Protein AF-A0A233VWK2-F1 (afdb_monomer_lite)

pLDDT: mean 86.78, std 7.47, range [48.31, 95.12]

Radius of gyration: 16.24 Å; chains: 1; bounding box: 40×22×48 Å

Organism: Finegoldia magna (NCBI:txid1260)

Foldseek 3Di:
DVVVLVVLVVLLVVLVVVLVVLLVCLVVPVVSVVVLQVVVVVVVVVDPLVVVLVVLLVVLVVLLVVLVVCCVPQVFDPVLNVVLVVLSVLLNCLSVCLCVVSVRNSVSSNVSSSVSSVSSSVSRVVRGD

Sequence (129 aa):
MKIFRRILSVIQIIALFAIFIVHYFTKHKMGMQRHVMYKNMMFEQQVDMNIVIPVIIAVLILMFVYLTYKIIKHKTSKLEYVLFVNLAVFAILMATFAKNIFEIDYNVAIILSAVVALLQFIKTTSSSY

Structure (mmCIF, N/CA/C/O backbone):
data_AF-A0A233VWK2-F1
#
_entry.id   AF-A0A233VWK2-F1
#
loop_
_atom_site.group_PDB
_atom_site.id
_atom_site.type_symbol
_atom_site.label_atom_id
_atom_site.label_alt_id
_atom_site.label_comp_id
_atom_site.label_asym_id
_atom_site.label_entity_id
_atom_site.label_seq_id
_atom_site.pdbx_PDB_ins_code
_atom_site.Cartn_x
_atom_site.Cartn_y
_atom_site.Cartn_z
_atom_site.occupancy
_atom_site.B_iso_or_equiv
_atom_site.auth_seq_id
_atom_site.auth_comp_id
_atom_site.auth_asym_id
_atom_site.auth_atom_id
_atom_site.pdbx_PDB_model_num
ATOM 1 N N . MET A 1 1 ? -22.962 9.355 4.939 1.00 62.72 1 MET A N 1
ATOM 2 C CA . MET A 1 1 ? -21.820 8.436 5.194 1.00 62.72 1 MET A CA 1
ATOM 3 C C . MET A 1 1 ? -21.860 7.102 4.435 1.00 62.72 1 MET A C 1
ATOM 5 O O . MET A 1 1 ? -20.809 6.671 3.979 1.00 62.72 1 MET A O 1
ATOM 9 N N . LYS A 1 2 ? -23.011 6.426 4.253 1.00 74.88 2 LYS A N 1
ATOM 10 C CA . LYS A 1 2 ? -23.053 5.110 3.568 1.00 74.88 2 LYS A CA 1
ATOM 11 C C . LYS A 1 2 ? -22.567 5.144 2.104 1.00 74.88 2 LYS A C 1
ATOM 13 O O . LYS A 1 2 ? -21.847 4.237 1.703 1.00 74.88 2 LYS A O 1
ATOM 18 N N . ILE A 1 3 ? -22.903 6.194 1.341 1.00 82.31 3 ILE A N 1
ATOM 19 C CA . ILE A 1 3 ? -22.480 6.350 -0.067 1.00 82.31 3 ILE A CA 1
ATOM 20 C C . ILE A 1 3 ? -20.954 6.504 -0.191 1.00 82.31 3 ILE A C 1
ATOM 22 O O . ILE A 1 3 ? -20.324 5.824 -0.990 1.00 82.31 3 ILE A O 1
ATOM 26 N N . PHE A 1 4 ? -20.349 7.307 0.689 1.00 84.00 4 PHE A N 1
ATOM 27 C CA . PHE A 1 4 ? -18.908 7.554 0.726 1.00 84.00 4 PHE A CA 1
ATOM 28 C C . PHE A 1 4 ? -18.111 6.268 0.989 1.00 84.00 4 PHE A C 1
ATOM 30 O O . PHE A 1 4 ? -17.151 5.969 0.286 1.00 84.00 4 PHE A O 1
ATOM 37 N N . ARG A 1 5 ? -18.566 5.433 1.934 1.00 82.25 5 ARG A N 1
ATOM 38 C CA . ARG A 1 5 ? -17.930 4.131 2.211 1.00 82.25 5 ARG A CA 1
ATOM 39 C C . ARG A 1 5 ? -18.035 3.149 1.044 1.00 82.25 5 ARG A C 1
ATOM 41 O O . ARG A 1 5 ? -17.113 2.365 0.829 1.00 82.25 5 ARG A O 1
ATOM 48 N N . ARG A 1 6 ? -19.142 3.182 0.292 1.00 86.00 6 ARG A N 1
ATOM 49 C CA . ARG A 1 6 ? -19.298 2.359 -0.918 1.00 86.00 6 ARG A CA 1
ATOM 50 C C . ARG A 1 6 ? -18.303 2.784 -1.993 1.00 86.00 6 ARG A C 1
ATOM 52 O O . ARG A 1 6 ? -17.611 1.924 -2.519 1.00 86.00 6 ARG A O 1
ATOM 59 N N . ILE A 1 7 ? -18.167 4.089 -2.235 1.00 90.06 7 ILE A N 1
ATOM 60 C CA . ILE A 1 7 ? -17.180 4.637 -3.179 1.00 90.06 7 ILE A CA 1
ATOM 61 C C . ILE A 1 7 ? -15.761 4.211 -2.779 1.00 90.06 7 ILE A C 1
ATOM 63 O O . ILE A 1 7 ? -15.037 3.659 -3.601 1.00 90.06 7 ILE A O 1
ATOM 67 N N . LEU A 1 8 ? -15.395 4.361 -1.501 1.00 89.75 8 LEU A N 1
ATOM 68 C CA . LEU A 1 8 ? -14.095 3.910 -0.985 1.00 89.75 8 LEU A CA 1
ATOM 69 C C . LEU A 1 8 ? -13.857 2.410 -1.204 1.00 89.75 8 LEU A C 1
ATOM 71 O O . LEU A 1 8 ? -12.748 2.006 -1.534 1.00 89.75 8 LEU A O 1
ATOM 75 N N . SER A 1 9 ? -14.894 1.586 -1.048 1.00 90.00 9 SER A N 1
ATOM 76 C CA . SER A 1 9 ? -14.785 0.138 -1.258 1.00 90.00 9 SER A CA 1
ATOM 77 C C . SER A 1 9 ? -14.591 -0.210 -2.737 1.00 90.00 9 SER A C 1
ATOM 79 O O . SER A 1 9 ? -13.782 -1.075 -3.053 1.00 90.00 9 SER A O 1
ATOM 81 N N . VAL A 1 10 ? -15.266 0.497 -3.649 1.00 93.44 10 VAL A N 1
ATOM 82 C CA . VAL A 1 10 ? -15.053 0.339 -5.098 1.00 93.44 10 VAL A CA 1
ATOM 8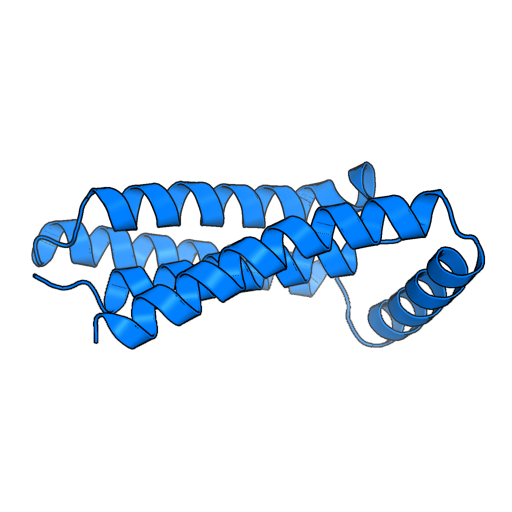3 C C . VAL A 1 10 ? -13.622 0.725 -5.475 1.00 93.44 10 VAL A C 1
ATOM 85 O O . VAL A 1 10 ? -12.954 -0.031 -6.175 1.00 93.44 10 VAL A O 1
ATOM 88 N N . ILE A 1 11 ? -13.117 1.846 -4.953 1.00 94.12 11 ILE A N 1
ATOM 89 C CA . ILE A 1 11 ? -11.737 2.291 -5.197 1.00 94.12 11 ILE A CA 1
ATOM 90 C C . ILE A 1 11 ? -10.727 1.258 -4.683 1.00 94.12 11 ILE A C 1
ATOM 92 O O . ILE A 1 11 ? -9.769 0.952 -5.384 1.00 94.12 11 ILE A O 1
ATOM 96 N N . GLN A 1 12 ? -10.946 0.677 -3.499 1.00 92.88 12 GLN A N 1
ATOM 97 C CA . GLN A 1 12 ? -10.071 -0.377 -2.973 1.00 92.88 12 GLN A CA 1
ATOM 98 C C . GLN A 1 12 ? -10.046 -1.619 -3.860 1.00 92.88 12 GLN A C 1
ATOM 100 O O . GLN A 1 12 ? -8.973 -2.158 -4.115 1.00 92.88 12 GLN A O 1
ATOM 105 N N . ILE A 1 13 ? -11.211 -2.067 -4.333 1.00 93.75 13 ILE A N 1
ATOM 106 C CA . ILE A 1 13 ? -11.300 -3.223 -5.228 1.00 93.75 13 ILE A CA 1
ATOM 107 C C . ILE A 1 13 ? -10.529 -2.929 -6.517 1.00 93.75 13 ILE A C 1
ATOM 109 O O . ILE A 1 13 ? -9.689 -3.729 -6.919 1.00 93.75 13 ILE A O 1
ATOM 113 N N . ILE A 1 14 ? -10.743 -1.755 -7.119 1.00 95.12 14 ILE A N 1
ATOM 114 C CA . ILE A 1 14 ? -10.019 -1.331 -8.324 1.00 95.12 14 ILE A CA 1
ATOM 115 C C . ILE A 1 14 ? -8.509 -1.282 -8.069 1.00 95.12 14 ILE A C 1
ATOM 117 O O . ILE A 1 14 ? -7.750 -1.775 -8.894 1.00 95.12 14 ILE A O 1
ATOM 121 N N . ALA A 1 15 ? -8.066 -0.739 -6.933 1.00 93.56 15 ALA A N 1
ATOM 122 C CA . ALA A 1 15 ? -6.649 -0.668 -6.584 1.00 93.56 15 ALA A CA 1
ATOM 123 C C . ALA A 1 15 ? -6.020 -2.062 -6.427 1.00 93.56 15 ALA A C 1
ATOM 125 O O . ALA A 1 15 ? -4.924 -2.292 -6.931 1.00 93.56 15 ALA A O 1
ATOM 126 N N . LEU A 1 16 ? -6.723 -3.009 -5.797 1.00 93.50 16 LEU A N 1
ATOM 127 C CA . LEU A 1 16 ? -6.264 -4.396 -5.690 1.00 93.50 16 LEU A CA 1
ATOM 128 C C . LEU A 1 16 ? -6.167 -5.064 -7.067 1.00 93.50 16 LEU A C 1
ATOM 130 O O . LEU A 1 16 ? -5.146 -5.671 -7.375 1.00 93.50 16 LEU A O 1
ATOM 134 N N . PHE A 1 17 ? -7.181 -4.905 -7.922 1.00 94.56 17 PHE A N 1
ATOM 135 C CA . PHE A 1 17 ? -7.134 -5.415 -9.296 1.00 94.56 17 PHE A CA 1
ATOM 136 C C . PHE A 1 17 ? -6.022 -4.764 -10.123 1.00 94.56 17 PHE A C 1
ATOM 138 O O . PHE A 1 17 ? -5.365 -5.447 -10.907 1.00 94.56 17 PHE A O 1
ATOM 145 N N . ALA A 1 18 ? -5.775 -3.467 -9.933 1.00 92.94 18 ALA A N 1
ATOM 146 C CA . ALA A 1 18 ? -4.745 -2.735 -10.654 1.00 92.94 18 ALA A CA 1
ATOM 147 C C . ALA A 1 18 ? -3.343 -3.307 -10.407 1.00 92.94 18 ALA A C 1
ATOM 149 O O . ALA A 1 18 ? -2.563 -3.356 -11.353 1.00 92.94 18 ALA A O 1
ATOM 150 N N . ILE A 1 19 ? -3.044 -3.814 -9.201 1.00 92.06 19 ILE A N 1
ATOM 151 C CA . ILE A 1 19 ? -1.769 -4.499 -8.916 1.00 92.06 19 ILE A CA 1
ATOM 152 C C . ILE A 1 19 ? -1.580 -5.683 -9.875 1.00 92.06 19 ILE A C 1
ATOM 154 O O . ILE A 1 19 ? -0.567 -5.773 -10.563 1.00 92.06 19 ILE A O 1
ATOM 158 N N . PHE A 1 20 ? -2.584 -6.556 -9.993 1.00 90.19 20 PHE A N 1
ATOM 159 C CA . PHE A 1 20 ? -2.507 -7.731 -10.866 1.00 90.19 20 PHE A CA 1
ATOM 160 C C . PHE A 1 20 ? -2.495 -7.369 -12.352 1.00 90.19 20 PHE A C 1
ATOM 162 O O . PHE A 1 20 ? -1.773 -7.986 -13.133 1.00 90.19 20 PHE A O 1
ATOM 169 N N . ILE A 1 21 ? -3.281 -6.367 -12.751 1.00 91.38 21 ILE A N 1
ATOM 170 C CA . ILE A 1 21 ? -3.348 -5.905 -14.141 1.00 91.38 21 ILE A CA 1
ATOM 171 C C . ILE A 1 21 ? -1.997 -5.328 -14.573 1.00 91.38 21 ILE A C 1
ATOM 173 O O . ILE A 1 21 ? -1.491 -5.689 -15.639 1.00 91.38 21 ILE A O 1
ATOM 177 N N . VAL A 1 22 ? -1.401 -4.457 -13.753 1.00 90.19 22 VAL A N 1
ATOM 178 C CA . VAL A 1 22 ? -0.087 -3.868 -14.038 1.00 90.19 22 VAL A CA 1
ATOM 179 C C . VAL A 1 22 ? 0.977 -4.956 -14.085 1.00 90.19 22 VAL A C 1
ATOM 181 O O . VAL A 1 22 ? 1.748 -4.976 -15.043 1.00 90.19 22 VAL A O 1
ATOM 184 N N . HIS A 1 23 ? 0.967 -5.905 -13.149 1.00 91.25 23 HIS A N 1
ATOM 185 C CA . HIS A 1 23 ? 1.911 -7.019 -13.162 1.00 91.25 23 HIS A CA 1
ATOM 186 C C . HIS A 1 23 ? 1.796 -7.865 -14.434 1.00 91.25 23 HIS A C 1
ATOM 188 O O . HIS A 1 23 ? 2.784 -8.118 -15.129 1.00 91.25 23 HIS A O 1
ATOM 194 N N . TYR A 1 24 ? 0.568 -8.237 -14.810 1.00 91.19 24 TYR A N 1
ATOM 195 C CA . TYR A 1 24 ? 0.307 -9.009 -16.021 1.00 91.19 24 TYR A CA 1
ATOM 196 C C . TYR A 1 24 ? 0.831 -8.297 -17.272 1.00 91.19 24 TYR A C 1
ATOM 198 O O . TYR A 1 24 ? 1.560 -8.894 -18.069 1.00 91.19 24 TYR A O 1
ATOM 206 N N . PHE A 1 25 ? 0.498 -7.015 -17.444 1.00 89.69 25 PHE A N 1
ATOM 207 C CA . PHE A 1 25 ? 0.940 -6.263 -18.614 1.00 89.69 25 PHE A CA 1
ATOM 208 C C . PHE A 1 25 ? 2.436 -5.950 -18.593 1.00 89.69 25 PHE A C 1
ATOM 210 O O . PHE A 1 25 ? 3.046 -5.950 -19.659 1.00 89.69 25 PHE A O 1
ATOM 217 N N . THR A 1 26 ? 3.042 -5.743 -17.426 1.00 88.38 26 THR A N 1
ATOM 218 C CA . THR A 1 26 ? 4.496 -5.558 -17.293 1.00 88.38 26 THR A CA 1
ATOM 219 C C . THR A 1 26 ? 5.237 -6.815 -17.744 1.00 88.38 26 THR A C 1
ATOM 221 O O . THR A 1 26 ? 6.224 -6.710 -18.465 1.00 88.38 26 THR A O 1
ATOM 224 N N . LYS A 1 27 ? 4.713 -8.005 -17.423 1.00 86.75 27 LYS A N 1
ATOM 225 C CA . LYS A 1 27 ? 5.297 -9.285 -17.847 1.00 86.75 27 LYS A CA 1
ATOM 226 C C . LYS A 1 27 ? 5.087 -9.600 -19.335 1.00 86.75 27 LYS A C 1
ATOM 228 O O . LYS A 1 27 ? 5.966 -10.181 -19.960 1.00 86.75 27 LYS A O 1
ATOM 233 N N . HIS A 1 28 ? 3.937 -9.234 -19.909 1.00 86.69 28 HIS A N 1
ATOM 234 C CA . HIS A 1 28 ? 3.567 -9.636 -21.278 1.00 86.69 28 HIS A CA 1
ATOM 235 C C . HIS A 1 28 ? 3.813 -8.560 -22.346 1.00 86.69 28 HIS A C 1
ATOM 237 O O . HIS A 1 28 ? 3.877 -8.880 -23.532 1.00 86.69 28 HIS A O 1
ATOM 243 N N . LYS A 1 29 ? 3.933 -7.279 -21.971 1.00 89.19 29 LYS A N 1
ATOM 244 C CA . LYS A 1 29 ? 4.138 -6.166 -22.910 1.00 89.19 29 LYS A CA 1
ATOM 245 C C . LYS A 1 29 ? 5.432 -5.422 -22.598 1.00 89.19 29 LYS A C 1
ATOM 247 O O . LYS A 1 29 ? 5.474 -4.577 -21.704 1.00 89.19 29 LYS A O 1
ATOM 252 N N . MET A 1 30 ? 6.443 -5.622 -23.447 1.00 81.62 30 MET A N 1
ATOM 253 C CA . MET A 1 30 ? 7.750 -4.955 -23.331 1.00 81.62 30 MET A CA 1
ATOM 254 C C . MET A 1 30 ? 7.659 -3.420 -23.252 1.00 81.62 30 MET A C 1
ATOM 256 O O . MET A 1 30 ? 8.473 -2.787 -22.585 1.00 81.62 30 MET A O 1
ATOM 260 N N . GLY A 1 31 ? 6.667 -2.799 -23.902 1.00 87.19 31 GLY A N 1
ATOM 261 C CA . GLY A 1 31 ? 6.454 -1.349 -23.808 1.00 87.19 31 GLY A CA 1
ATOM 262 C C . GLY A 1 31 ? 6.092 -0.887 -22.392 1.00 87.19 31 GLY A C 1
ATOM 263 O O . GLY A 1 31 ? 6.639 0.103 -21.909 1.00 87.19 31 GLY A O 1
ATOM 264 N N . MET A 1 32 ? 5.223 -1.633 -21.700 1.00 86.56 32 MET A N 1
ATOM 265 C CA . MET A 1 32 ? 4.859 -1.330 -20.313 1.00 86.56 32 MET A CA 1
ATOM 266 C C . MET A 1 32 ? 6.018 -1.641 -19.366 1.00 86.56 32 MET A C 1
ATOM 268 O O . MET A 1 32 ? 6.314 -0.829 -18.494 1.00 86.56 32 MET A O 1
ATOM 272 N N . GLN A 1 33 ? 6.733 -2.741 -19.608 1.00 87.88 33 GLN A N 1
ATOM 273 C CA . GLN A 1 33 ? 7.944 -3.091 -18.870 1.00 87.88 33 GLN A CA 1
ATOM 274 C C . GLN A 1 33 ? 8.972 -1.953 -18.872 1.00 87.88 33 GLN A C 1
ATOM 276 O O . GLN A 1 33 ? 9.412 -1.514 -17.812 1.00 87.88 33 GLN A O 1
ATOM 281 N N . ARG A 1 34 ? 9.308 -1.417 -20.054 1.00 86.19 34 ARG A N 1
ATOM 282 C CA . ARG A 1 34 ? 10.257 -0.298 -20.182 1.00 86.19 34 ARG A CA 1
ATOM 283 C C . ARG A 1 34 ? 9.754 0.968 -19.490 1.00 86.19 34 ARG A C 1
ATOM 285 O O . ARG A 1 34 ? 10.539 1.646 -18.833 1.00 86.19 34 ARG A O 1
ATOM 292 N N . HIS A 1 35 ? 8.461 1.276 -19.610 1.00 88.62 35 HIS A N 1
ATOM 293 C CA . HIS A 1 35 ? 7.875 2.450 -18.963 1.00 88.62 35 HIS A CA 1
ATOM 294 C C . HIS A 1 35 ? 7.957 2.374 -17.431 1.00 88.62 35 HIS A C 1
ATOM 296 O O . HIS A 1 35 ? 8.374 3.337 -16.787 1.00 88.62 35 HIS A O 1
ATOM 302 N N . VAL A 1 36 ? 7.581 1.230 -16.851 1.00 87.25 36 VAL A N 1
ATOM 303 C CA . VAL A 1 36 ? 7.618 1.013 -15.398 1.00 87.25 36 VAL A CA 1
ATOM 304 C C . VAL A 1 36 ? 9.060 1.001 -14.894 1.00 87.25 36 VAL A C 1
ATOM 306 O O . VAL A 1 36 ? 9.357 1.653 -13.898 1.00 87.25 36 VAL A O 1
ATOM 309 N N . MET A 1 37 ? 9.977 0.361 -15.624 1.00 86.75 37 MET A N 1
ATOM 310 C CA . MET A 1 37 ? 11.398 0.340 -15.274 1.00 86.75 37 MET A CA 1
ATOM 311 C C . MET A 1 37 ? 12.006 1.749 -15.240 1.00 86.75 37 MET A C 1
ATOM 313 O O . MET A 1 37 ? 12.696 2.094 -14.285 1.00 86.75 37 MET A O 1
ATOM 317 N N . TYR A 1 38 ? 11.705 2.592 -16.235 1.00 86.50 38 TYR A N 1
ATOM 318 C CA . TYR A 1 38 ? 12.188 3.975 -16.258 1.00 86.50 38 TYR A CA 1
ATOM 319 C C . TYR A 1 38 ? 11.640 4.795 -15.084 1.00 86.50 38 TYR A C 1
ATOM 321 O O . TYR A 1 38 ? 12.386 5.518 -14.425 1.00 86.50 38 TYR A O 1
ATOM 329 N N . LYS A 1 39 ? 10.346 4.640 -14.772 1.00 86.00 39 LYS A N 1
ATOM 330 C CA . LYS A 1 39 ? 9.741 5.293 -13.605 1.00 86.00 39 LYS A CA 1
ATOM 331 C C . LYS A 1 39 ? 10.356 4.827 -12.292 1.00 86.00 39 LYS A C 1
ATOM 333 O O . LYS A 1 39 ? 10.605 5.664 -11.431 1.00 86.00 39 LYS A O 1
ATOM 338 N N . ASN A 1 40 ? 10.624 3.534 -12.142 1.00 85.25 40 ASN A N 1
ATOM 339 C CA . ASN A 1 40 ? 11.287 3.022 -10.947 1.00 85.25 40 ASN A CA 1
ATOM 340 C C . ASN A 1 40 ? 12.697 3.570 -10.809 1.00 85.25 40 ASN A C 1
ATOM 342 O O . ASN A 1 40 ? 13.054 4.007 -9.725 1.00 85.25 40 ASN A O 1
ATOM 346 N N . MET A 1 41 ? 13.463 3.617 -11.89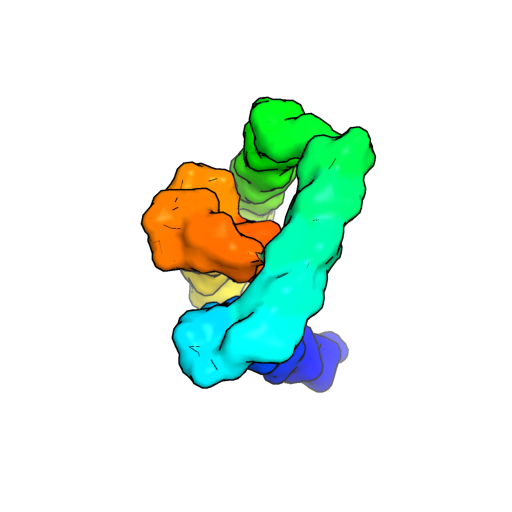8 1.00 83.44 41 MET A N 1
ATOM 347 C CA . MET A 1 41 ? 14.814 4.171 -11.876 1.00 83.44 41 MET A CA 1
ATOM 348 C C . MET A 1 41 ? 14.809 5.648 -11.458 1.00 83.44 41 MET A C 1
ATOM 350 O O . MET A 1 41 ? 15.610 6.049 -10.620 1.00 83.44 41 MET A O 1
ATOM 354 N N . MET A 1 42 ? 13.868 6.449 -11.973 1.00 85.38 42 MET A N 1
ATOM 355 C CA . MET A 1 42 ? 13.682 7.835 -11.523 1.00 85.38 42 MET A CA 1
ATOM 356 C C . MET A 1 42 ? 13.283 7.929 -10.047 1.00 85.38 42 MET A C 1
ATOM 358 O O . MET A 1 42 ? 13.733 8.829 -9.343 1.00 85.38 42 MET A O 1
ATOM 362 N N . PHE A 1 43 ? 12.436 7.014 -9.578 1.00 82.12 43 PHE A N 1
ATOM 363 C CA . PHE A 1 43 ? 11.963 7.005 -8.198 1.00 82.12 43 PHE A CA 1
ATOM 364 C C . PHE A 1 43 ? 13.074 6.598 -7.219 1.00 82.12 43 PHE A C 1
ATOM 366 O O . PHE A 1 43 ? 13.265 7.266 -6.210 1.00 82.12 43 PHE A O 1
ATOM 373 N N . GLU A 1 44 ? 13.858 5.567 -7.540 1.00 81.25 44 GLU A N 1
ATOM 374 C CA . GLU A 1 44 ? 15.004 5.113 -6.739 1.00 81.25 44 GLU A CA 1
ATOM 375 C C . GLU A 1 44 ? 16.122 6.164 -6.662 1.00 81.25 44 GLU A C 1
ATOM 377 O O . GLU A 1 44 ? 16.806 6.259 -5.649 1.00 81.25 44 GLU A O 1
ATOM 382 N N . GLN A 1 45 ? 16.289 6.996 -7.696 1.00 84.38 45 GLN A N 1
ATOM 383 C CA . GLN A 1 45 ? 17.236 8.119 -7.659 1.00 84.38 45 GLN A CA 1
ATOM 384 C C . GLN A 1 45 ? 16.826 9.223 -6.677 1.00 84.38 45 GLN A C 1
ATOM 386 O O . GLN A 1 45 ? 17.682 9.948 -6.177 1.00 84.38 45 GLN A O 1
ATOM 391 N N . GLN A 1 46 ? 15.525 9.382 -6.431 1.00 85.56 46 GLN A N 1
ATOM 392 C CA . GLN A 1 46 ? 14.983 10.437 -5.571 1.00 85.56 46 GLN A CA 1
ATOM 393 C C . GLN A 1 46 ? 14.686 9.944 -4.153 1.00 85.56 46 GLN A C 1
ATOM 395 O O . GLN A 1 46 ? 14.602 10.751 -3.228 1.00 85.56 46 GLN A O 1
ATOM 400 N N . VAL A 1 47 ? 14.486 8.637 -3.984 1.00 82.31 47 VAL A N 1
ATOM 401 C CA . VAL A 1 47 ? 13.932 8.047 -2.768 1.00 82.31 47 VAL A CA 1
ATOM 402 C C . VAL A 1 47 ? 14.734 6.819 -2.357 1.00 82.31 47 VAL A C 1
ATOM 404 O O . VAL A 1 47 ? 14.717 5.793 -3.037 1.00 82.31 47 VAL A O 1
ATOM 407 N N . ASP A 1 48 ? 15.367 6.892 -1.184 1.00 85.00 48 ASP A N 1
ATOM 408 C CA . ASP A 1 48 ? 16.007 5.729 -0.574 1.00 85.00 48 ASP A CA 1
ATOM 409 C C . ASP A 1 48 ? 14.956 4.803 0.054 1.00 85.00 48 ASP A C 1
ATOM 411 O O . ASP A 1 48 ? 14.407 5.049 1.136 1.00 85.00 48 ASP A O 1
ATOM 415 N N . MET A 1 49 ? 14.683 3.701 -0.640 1.00 80.81 49 MET A N 1
ATOM 416 C CA . MET A 1 49 ? 13.729 2.684 -0.202 1.00 80.81 49 MET A CA 1
ATOM 417 C C . MET A 1 49 ? 14.103 2.022 1.122 1.00 80.81 49 MET A C 1
ATOM 419 O O . MET A 1 49 ? 13.204 1.577 1.840 1.00 80.81 49 MET A O 1
ATOM 423 N N . ASN A 1 50 ? 15.390 2.000 1.486 1.00 83.56 50 ASN A N 1
ATOM 424 C CA . ASN A 1 50 ? 15.826 1.448 2.768 1.00 83.56 50 ASN A CA 1
ATOM 425 C C . ASN A 1 50 ? 15.326 2.287 3.949 1.00 83.56 50 ASN A C 1
ATOM 427 O O . ASN A 1 50 ? 15.188 1.764 5.051 1.00 83.56 50 ASN A O 1
ATOM 431 N N . ILE A 1 51 ? 15.013 3.566 3.718 1.00 86.12 51 ILE A N 1
ATOM 432 C CA . ILE A 1 51 ? 14.430 4.468 4.716 1.00 86.12 51 ILE A CA 1
ATOM 433 C C . ILE A 1 51 ? 12.901 4.463 4.612 1.00 86.12 51 ILE A C 1
ATOM 435 O O . ILE A 1 51 ? 12.204 4.403 5.627 1.00 86.12 51 ILE A O 1
ATOM 439 N N . VAL A 1 52 ? 12.354 4.487 3.393 1.00 85.06 52 VAL A N 1
ATOM 440 C CA . VAL A 1 52 ? 10.901 4.602 3.180 1.00 85.06 52 VAL A CA 1
ATOM 441 C C . VAL A 1 52 ? 10.130 3.371 3.648 1.00 85.06 52 VAL A C 1
ATOM 443 O O . VAL A 1 52 ? 9.080 3.522 4.275 1.00 85.06 52 VAL A O 1
ATOM 446 N N . ILE A 1 53 ? 10.633 2.160 3.393 1.00 86.31 53 ILE A N 1
ATOM 447 C CA . ILE A 1 53 ? 9.941 0.923 3.783 1.00 86.31 53 ILE A CA 1
ATOM 448 C C . ILE A 1 53 ? 9.732 0.851 5.310 1.00 86.31 53 ILE A C 1
ATOM 450 O O . ILE A 1 53 ? 8.584 0.674 5.733 1.00 86.31 53 ILE A O 1
ATOM 454 N N . PRO A 1 54 ? 10.763 1.054 6.160 1.00 89.31 54 PRO A N 1
ATOM 455 C CA . PRO A 1 54 ? 10.580 1.128 7.610 1.00 89.31 54 PRO A CA 1
ATOM 456 C C . PRO A 1 54 ? 9.562 2.181 8.054 1.00 89.31 54 PRO A C 1
ATOM 458 O O . PRO A 1 54 ? 8.759 1.910 8.945 1.00 89.31 54 PRO A O 1
ATOM 461 N N . VAL A 1 55 ? 9.552 3.361 7.421 1.00 89.75 55 VAL A N 1
ATOM 462 C CA . VAL A 1 55 ? 8.596 4.433 7.742 1.00 89.75 55 VAL A CA 1
ATOM 463 C C . VAL A 1 55 ? 7.160 4.006 7.426 1.00 89.75 55 VAL A C 1
ATOM 465 O O . VAL A 1 55 ? 6.278 4.180 8.266 1.00 89.75 55 VAL A O 1
ATOM 468 N N . ILE A 1 56 ? 6.914 3.395 6.261 1.00 87.31 56 ILE A N 1
ATOM 469 C CA . ILE A 1 56 ? 5.586 2.873 5.891 1.00 87.31 56 ILE A CA 1
ATOM 470 C C . ILE A 1 56 ? 5.117 1.830 6.912 1.00 87.31 56 ILE A C 1
ATOM 472 O O . ILE A 1 56 ? 3.983 1.899 7.392 1.00 87.31 56 ILE A O 1
ATOM 476 N N . ILE A 1 57 ? 5.991 0.889 7.280 1.00 89.38 57 ILE A N 1
ATOM 477 C CA . ILE A 1 57 ? 5.673 -0.156 8.260 1.00 89.38 57 ILE A CA 1
ATOM 478 C C . ILE A 1 57 ? 5.362 0.465 9.628 1.00 89.38 57 ILE A C 1
A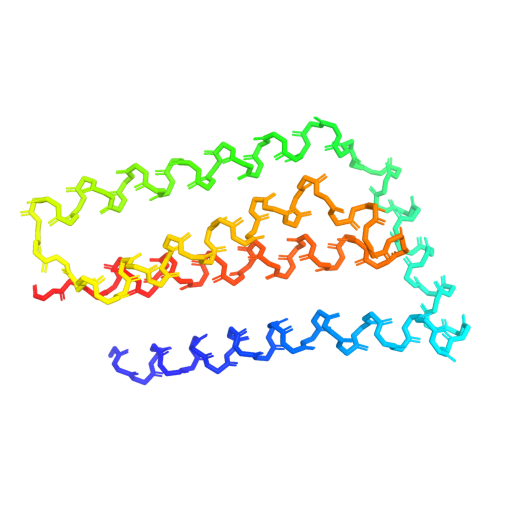TOM 480 O O . ILE A 1 57 ? 4.358 0.107 10.246 1.00 89.38 57 ILE A O 1
ATOM 484 N N . ALA A 1 58 ? 6.160 1.435 10.081 1.00 92.31 58 ALA A N 1
ATOM 485 C CA . ALA A 1 58 ? 5.926 2.136 11.341 1.00 92.31 58 ALA A CA 1
ATOM 486 C C . ALA A 1 58 ? 4.556 2.840 11.361 1.00 92.31 58 ALA A C 1
ATOM 488 O O . ALA A 1 58 ? 3.812 2.717 12.336 1.00 92.31 58 ALA A O 1
ATOM 489 N N . VAL A 1 59 ? 4.178 3.514 10.270 1.00 92.38 59 VAL A N 1
ATOM 490 C CA . VAL A 1 59 ? 2.861 4.159 10.136 1.00 92.38 59 VAL A CA 1
ATOM 491 C C . VAL A 1 59 ? 1.726 3.130 10.195 1.00 92.38 59 VAL A C 1
ATOM 493 O O . VAL A 1 59 ? 0.746 3.345 10.912 1.00 92.38 59 VAL A O 1
ATOM 496 N N . LEU A 1 60 ? 1.860 1.987 9.513 1.00 90.12 60 LEU A N 1
ATOM 497 C CA . LEU A 1 60 ? 0.863 0.909 9.564 1.00 90.12 60 LEU A CA 1
ATOM 498 C C . LEU A 1 60 ? 0.711 0.325 10.978 1.00 90.12 60 LEU A C 1
ATOM 500 O O . LEU A 1 60 ? -0.414 0.067 11.415 1.00 90.12 60 LEU A O 1
ATOM 504 N N . ILE A 1 61 ? 1.813 0.177 11.720 1.00 91.25 61 ILE A N 1
ATOM 505 C CA . ILE A 1 61 ? 1.791 -0.263 13.123 1.00 91.25 61 ILE A CA 1
ATOM 506 C C . ILE A 1 61 ? 1.056 0.761 13.995 1.00 91.25 61 ILE A C 1
ATOM 508 O O . ILE A 1 61 ? 0.180 0.381 14.774 1.00 91.25 61 ILE A O 1
ATOM 512 N N . LEU A 1 62 ? 1.339 2.058 13.843 1.00 93.69 62 LEU A N 1
ATOM 513 C CA . LEU A 1 62 ? 0.639 3.111 14.591 1.00 93.69 62 LEU A CA 1
ATOM 514 C C . LEU A 1 62 ? -0.871 3.102 14.313 1.00 93.69 62 LEU A C 1
ATOM 516 O O . LEU A 1 62 ? -1.678 3.202 15.240 1.00 93.69 62 LEU A O 1
ATOM 520 N N . MET A 1 63 ? -1.264 2.918 13.051 1.00 91.69 63 MET A N 1
ATOM 521 C CA . MET A 1 63 ? -2.668 2.783 12.654 1.00 91.69 63 MET A CA 1
ATOM 522 C C . MET A 1 63 ? -3.337 1.564 13.305 1.00 91.69 63 MET A C 1
ATOM 524 O O . MET A 1 63 ? -4.471 1.661 13.785 1.00 91.69 63 MET A O 1
ATOM 528 N N . PHE A 1 64 ? -2.633 0.432 13.365 1.00 90.44 64 PHE A N 1
ATOM 529 C CA . PHE A 1 64 ? -3.100 -0.776 14.041 1.00 90.44 64 PHE 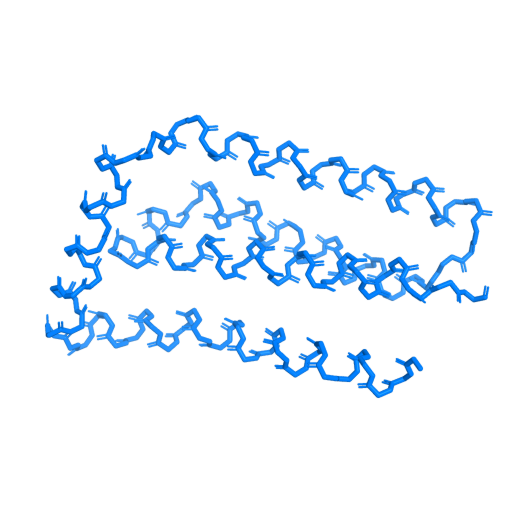A CA 1
ATOM 530 C C . PHE A 1 64 ? -3.287 -0.561 15.544 1.00 90.44 64 PHE A C 1
ATOM 532 O O . PHE A 1 64 ? -4.359 -0.869 16.072 1.00 90.44 64 PHE A O 1
ATOM 539 N N . VAL A 1 65 ? -2.303 0.026 16.230 1.00 91.31 65 VAL A N 1
ATOM 540 C CA . VAL A 1 65 ? -2.395 0.333 17.667 1.00 91.31 65 VAL A CA 1
ATOM 541 C C . VAL A 1 65 ? -3.580 1.262 17.945 1.00 91.31 65 VAL A C 1
ATOM 543 O O . VAL A 1 65 ? -4.387 0.984 18.835 1.00 91.31 65 VAL A O 1
ATOM 546 N N . TYR A 1 66 ? -3.751 2.315 17.140 1.00 90.38 66 TYR A N 1
ATOM 547 C CA . TYR A 1 66 ? -4.867 3.252 17.275 1.00 90.38 66 TYR A CA 1
ATOM 548 C C . TYR A 1 66 ? -6.234 2.568 17.118 1.00 90.38 66 TYR A C 1
ATOM 550 O O . TYR A 1 66 ? -7.133 2.765 17.943 1.00 90.38 66 TYR A O 1
ATOM 558 N N . LEU A 1 67 ? -6.408 1.739 16.083 1.00 87.44 67 LEU A N 1
ATOM 559 C CA . LEU A 1 67 ? -7.666 1.019 15.872 1.00 87.44 67 LEU A CA 1
ATOM 560 C C . LEU A 1 67 ? -7.924 -0.035 16.953 1.00 87.44 67 LEU A C 1
ATOM 562 O O . LEU A 1 67 ? -9.077 -0.203 17.352 1.00 87.44 67 LEU A O 1
ATOM 566 N N . THR A 1 68 ? -6.873 -0.684 17.462 1.00 85.94 68 THR A N 1
ATOM 567 C CA . THR A 1 68 ? -6.960 -1.637 18.579 1.00 85.94 68 THR A CA 1
ATOM 568 C C . THR A 1 68 ? -7.448 -0.941 19.852 1.00 85.94 68 THR A C 1
ATOM 570 O O . THR A 1 68 ? -8.385 -1.397 20.506 1.00 85.94 68 THR A O 1
ATOM 573 N N . TYR A 1 69 ? -6.889 0.228 20.174 1.00 87.19 69 TYR A N 1
ATOM 574 C CA . TYR A 1 69 ? -7.378 1.049 21.282 1.00 87.19 69 TYR A CA 1
ATOM 575 C C . TYR A 1 69 ? -8.852 1.443 21.086 1.00 87.19 69 TYR A C 1
ATOM 577 O O . TYR A 1 69 ? -9.677 1.314 21.997 1.00 87.19 69 TYR A O 1
ATOM 585 N N . LYS A 1 70 ? -9.211 1.881 19.871 1.00 82.94 70 LYS A N 1
ATOM 586 C CA . LYS A 1 70 ? -10.572 2.323 19.555 1.00 82.94 70 LYS A CA 1
ATOM 587 C C . LYS A 1 70 ? -11.597 1.185 19.646 1.00 82.94 70 LYS A C 1
ATOM 589 O O . LYS A 1 70 ? -12.700 1.431 20.132 1.00 82.94 70 LYS A O 1
ATOM 594 N N . ILE A 1 71 ? -11.267 -0.039 19.221 1.00 82.75 71 ILE A N 1
ATOM 595 C CA . ILE A 1 71 ? -12.206 -1.172 19.296 1.00 82.75 71 ILE A CA 1
ATOM 596 C C . ILE A 1 71 ? -12.472 -1.612 20.734 1.00 82.75 71 ILE A C 1
ATOM 598 O O . ILE A 1 71 ? -13.621 -1.906 21.067 1.00 82.75 71 ILE A O 1
ATOM 602 N N . ILE A 1 72 ? -11.448 -1.574 21.593 1.00 82.50 72 ILE A N 1
ATOM 603 C CA . ILE A 1 72 ? -11.583 -1.887 23.021 1.00 82.50 72 ILE A CA 1
ATOM 604 C C . ILE A 1 72 ? -12.494 -0.857 23.706 1.00 82.50 72 ILE A C 1
ATOM 606 O O . ILE A 1 72 ? -13.367 -1.232 24.486 1.00 82.50 72 ILE A O 1
ATOM 610 N N . LYS A 1 73 ? -12.332 0.437 23.391 1.00 79.25 73 LYS A N 1
ATOM 611 C CA . LYS A 1 73 ? -13.023 1.531 24.092 1.00 79.25 73 LYS A CA 1
ATOM 612 C C . LYS A 1 73 ? -14.401 1.903 23.524 1.00 79.25 73 LYS A C 1
ATOM 614 O O . LYS A 1 73 ? -15.286 2.270 24.289 1.00 79.25 73 LYS A O 1
ATOM 619 N N . HIS A 1 74 ? -14.597 1.843 22.205 1.00 67.19 74 HIS A N 1
ATOM 620 C CA . HIS A 1 74 ? -15.736 2.483 21.522 1.00 67.19 74 HIS A CA 1
ATOM 621 C C . HIS A 1 74 ? -16.610 1.533 20.682 1.00 67.19 74 HIS A C 1
ATOM 623 O O . HIS A 1 74 ? -17.324 2.004 19.801 1.00 67.19 74 HIS A O 1
ATOM 629 N N . LYS A 1 75 ? -16.572 0.211 20.933 1.00 65.12 75 LYS A N 1
ATOM 630 C CA . LYS A 1 75 ? -17.386 -0.814 20.231 1.00 65.12 75 LYS A CA 1
ATOM 631 C C . LYS A 1 75 ? -17.456 -0.589 18.707 1.00 65.12 75 LYS A C 1
ATOM 633 O O . LYS A 1 75 ? -18.534 -0.536 18.119 1.00 65.12 75 LYS A O 1
ATOM 638 N N . THR A 1 76 ? -16.305 -0.438 18.049 1.00 65.44 76 THR A N 1
ATOM 639 C CA . THR A 1 76 ? -16.253 -0.352 16.580 1.00 65.44 76 THR A CA 1
ATOM 640 C C . THR A 1 76 ? -16.689 -1.668 15.929 1.00 65.44 76 THR A C 1
ATOM 642 O O . THR A 1 76 ? -16.754 -2.724 16.563 1.00 65.44 76 THR A O 1
ATOM 645 N N . SER A 1 77 ? -17.001 -1.619 14.632 1.00 76.56 77 SER A N 1
ATOM 646 C CA . SER A 1 77 ? -17.351 -2.821 13.871 1.00 76.56 77 SER A CA 1
ATOM 647 C C . SER A 1 77 ? -16.207 -3.828 13.845 1.00 76.56 77 SER A C 1
ATOM 649 O O . SER A 1 77 ? -15.164 -3.577 13.241 1.00 76.56 77 SER A O 1
ATOM 651 N N . LYS A 1 78 ? -16.441 -5.001 14.452 1.00 81.06 78 LYS A N 1
ATOM 652 C CA . LYS A 1 78 ? -15.498 -6.129 14.450 1.00 81.06 78 LYS A CA 1
ATOM 653 C C . LYS A 1 78 ? -15.108 -6.541 13.027 1.00 81.06 78 LYS A C 1
ATOM 655 O O . LYS A 1 78 ? -13.946 -6.843 12.791 1.00 81.06 78 LYS A O 1
ATOM 660 N N . LEU A 1 79 ? -16.047 -6.496 12.077 1.00 84.75 79 LEU A N 1
ATOM 661 C CA . LEU A 1 79 ? -15.783 -6.838 10.674 1.00 84.75 79 LEU A CA 1
ATOM 662 C C . LEU A 1 79 ? -14.827 -5.842 10.003 1.00 84.75 79 LEU A C 1
ATOM 664 O O . LEU A 1 79 ? -13.864 -6.258 9.370 1.00 84.75 79 LEU A O 1
ATOM 668 N N . GLU A 1 80 ? -15.050 -4.535 10.173 1.00 84.88 80 GLU A N 1
ATOM 669 C CA . GLU A 1 80 ? -14.185 -3.501 9.576 1.00 84.88 80 GLU A CA 1
ATOM 670 C C . GLU A 1 80 ? -12.770 -3.545 10.165 1.00 84.88 80 GLU A C 1
ATOM 672 O O . GLU A 1 80 ? -11.791 -3.374 9.438 1.00 84.88 80 GLU A O 1
ATOM 677 N N . TYR A 1 81 ? -12.662 -3.846 11.463 1.00 86.88 81 TYR A N 1
ATOM 678 C CA . TYR A 1 81 ? -11.379 -4.059 12.122 1.00 86.88 81 TYR A CA 1
ATOM 679 C C . TYR A 1 81 ? -10.640 -5.277 11.560 1.00 86.88 81 TYR A C 1
ATOM 681 O O . TYR A 1 81 ? -9.488 -5.149 11.158 1.00 86.88 81 TYR A O 1
ATOM 689 N N . VAL A 1 82 ? -11.295 -6.439 11.453 1.00 89.19 82 VAL A N 1
ATOM 690 C CA . VAL A 1 82 ? -10.678 -7.646 10.869 1.00 89.19 82 VAL A CA 1
ATOM 691 C C . VAL A 1 82 ? -10.226 -7.395 9.426 1.00 89.19 82 VAL A C 1
ATOM 693 O O . VAL A 1 82 ? -9.131 -7.810 9.045 1.00 89.19 82 VAL A O 1
ATOM 696 N N . LEU A 1 83 ? -11.021 -6.674 8.631 1.00 90.19 83 LEU A N 1
ATOM 697 C CA . LEU A 1 83 ? -10.635 -6.275 7.275 1.00 90.19 83 LEU A CA 1
ATOM 698 C C . LEU A 1 83 ? -9.412 -5.352 7.271 1.00 90.19 83 LEU A C 1
ATOM 700 O O . LEU A 1 83 ? -8.523 -5.531 6.439 1.00 90.19 83 LEU A O 1
ATOM 704 N N . PHE A 1 84 ? -9.333 -4.399 8.205 1.00 92.00 84 PHE A N 1
ATOM 705 C CA . PHE A 1 84 ? -8.148 -3.558 8.360 1.00 92.00 84 PHE A CA 1
ATOM 706 C C . PHE A 1 84 ? -6.903 -4.386 8.673 1.00 92.00 84 PHE A C 1
ATOM 708 O O . PHE A 1 84 ? -5.891 -4.203 8.004 1.00 92.00 84 PHE A O 1
ATOM 715 N N . VAL A 1 85 ? -6.980 -5.322 9.624 1.00 91.25 85 VAL A N 1
ATOM 716 C CA . VAL A 1 85 ? -5.835 -6.172 9.982 1.00 91.25 85 VAL A CA 1
ATOM 717 C C . VAL A 1 85 ? -5.340 -6.964 8.771 1.00 91.25 85 VAL A C 1
ATOM 719 O O . VAL A 1 85 ? -4.147 -6.941 8.484 1.00 91.25 85 VAL A O 1
ATOM 722 N N . ASN A 1 86 ? -6.241 -7.594 8.011 1.00 93.25 86 ASN A N 1
ATOM 723 C CA . ASN A 1 86 ? -5.861 -8.349 6.812 1.00 93.25 86 ASN A CA 1
ATOM 724 C C . ASN A 1 86 ? -5.174 -7.466 5.759 1.00 93.25 86 ASN A C 1
ATOM 726 O O . ASN A 1 86 ? -4.128 -7.834 5.229 1.00 93.25 86 ASN A O 1
ATOM 730 N N . LEU A 1 87 ? -5.733 -6.286 5.474 1.00 93.25 87 LEU A N 1
ATOM 731 C CA . LEU A 1 87 ? -5.173 -5.375 4.472 1.00 93.25 87 LEU A CA 1
ATOM 732 C C . LEU A 1 87 ? -3.868 -4.713 4.937 1.00 93.25 87 LEU A C 1
ATOM 734 O O . LEU A 1 87 ? -2.988 -4.470 4.116 1.00 93.25 87 LEU A O 1
ATOM 738 N N . ALA A 1 88 ? -3.710 -4.466 6.238 1.00 92.12 88 ALA A N 1
ATOM 739 C CA . ALA A 1 88 ? -2.462 -3.973 6.812 1.00 92.12 88 ALA A CA 1
ATOM 740 C C . ALA A 1 88 ? -1.354 -5.033 6.735 1.00 92.12 88 ALA A C 1
ATOM 742 O O . ALA A 1 88 ? -0.249 -4.722 6.299 1.00 92.12 88 ALA A O 1
ATOM 743 N N . VAL A 1 89 ? -1.656 -6.292 7.077 1.00 93.50 89 VAL A N 1
ATOM 744 C CA . VAL A 1 89 ? -0.708 -7.410 6.925 1.00 93.50 89 VAL A CA 1
ATOM 745 C C . VAL A 1 89 ? -0.320 -7.587 5.457 1.00 93.50 89 VAL A C 1
ATOM 747 O O . VAL A 1 89 ? 0.863 -7.698 5.153 1.00 93.50 89 VAL A O 1
ATOM 750 N N . PHE A 1 90 ? -1.286 -7.535 4.536 1.00 93.44 90 PHE A N 1
ATOM 751 C CA . PHE A 1 90 ? -1.012 -7.582 3.099 1.00 93.44 90 PHE A CA 1
ATOM 752 C C . PHE A 1 90 ? -0.079 -6.450 2.639 1.00 93.44 90 PHE A C 1
ATOM 754 O O . PHE A 1 90 ? 0.878 -6.709 1.912 1.00 93.44 90 PHE A O 1
ATOM 761 N N . ALA A 1 91 ? -0.306 -5.214 3.096 1.00 93.38 91 ALA A N 1
ATOM 762 C CA . ALA A 1 91 ? 0.556 -4.076 2.773 1.00 93.38 91 ALA A CA 1
ATOM 763 C C . ALA A 1 91 ? 1.978 -4.226 3.342 1.00 93.38 91 ALA A C 1
ATOM 765 O O . ALA A 1 91 ? 2.941 -3.896 2.655 1.00 93.38 91 ALA A O 1
ATOM 766 N N . ILE A 1 92 ? 2.130 -4.773 4.556 1.00 92.62 92 ILE A N 1
ATOM 767 C CA . ILE A 1 92 ? 3.448 -5.074 5.141 1.00 92.62 92 ILE A CA 1
ATOM 768 C C . ILE A 1 92 ? 4.168 -6.137 4.306 1.00 92.62 92 ILE A C 1
ATOM 770 O O . ILE A 1 92 ? 5.322 -5.942 3.935 1.00 92.62 92 ILE A O 1
ATOM 774 N N . LEU A 1 93 ? 3.483 -7.231 3.955 1.00 92.12 93 LEU A N 1
ATOM 775 C CA . LEU A 1 93 ? 4.061 -8.284 3.117 1.00 92.12 93 LEU A CA 1
ATOM 776 C C . LEU A 1 93 ? 4.500 -7.742 1.753 1.00 92.12 93 LEU A C 1
ATOM 778 O O . LEU A 1 93 ? 5.586 -8.081 1.288 1.00 92.12 93 LEU A O 1
ATOM 782 N N . MET A 1 94 ? 3.705 -6.863 1.136 1.00 91.62 94 MET A N 1
ATOM 783 C CA . MET A 1 94 ? 4.099 -6.184 -0.099 1.00 91.62 94 MET A CA 1
ATOM 784 C C . MET A 1 94 ? 5.317 -5.281 0.115 1.00 91.62 94 MET A C 1
ATOM 786 O O . MET A 1 94 ? 6.273 -5.376 -0.646 1.00 91.62 94 MET A O 1
ATOM 790 N N . ALA A 1 95 ? 5.350 -4.467 1.169 1.00 89.94 95 ALA A N 1
ATOM 791 C CA . ALA A 1 95 ? 6.498 -3.608 1.465 1.00 89.94 95 ALA A CA 1
ATOM 792 C C . ALA A 1 95 ? 7.806 -4.401 1.653 1.00 89.94 95 ALA A C 1
ATOM 794 O O . ALA A 1 95 ? 8.865 -3.938 1.237 1.00 89.94 95 ALA A O 1
ATOM 795 N N . THR A 1 96 ? 7.742 -5.599 2.242 1.00 89.69 96 THR A N 1
ATOM 796 C CA . THR A 1 96 ? 8.925 -6.434 2.501 1.00 89.69 96 THR A CA 1
ATOM 797 C C . THR A 1 96 ? 9.326 -7.305 1.309 1.00 89.69 96 THR A C 1
ATOM 799 O O . THR A 1 96 ? 10.514 -7.446 1.028 1.00 89.69 96 THR A O 1
ATOM 802 N N . PHE A 1 97 ? 8.361 -7.903 0.605 1.00 89.00 97 PHE A N 1
ATOM 803 C CA . PHE A 1 97 ? 8.634 -8.957 -0.379 1.00 89.00 97 PHE A CA 1
ATOM 804 C C . PHE A 1 97 ? 8.328 -8.574 -1.829 1.00 89.00 97 PHE A C 1
ATOM 806 O O . PHE A 1 97 ? 8.725 -9.314 -2.730 1.00 89.00 97 PHE A O 1
ATOM 813 N N . ALA A 1 98 ? 7.678 -7.434 -2.105 1.00 86.12 98 ALA A N 1
ATOM 814 C CA . ALA A 1 98 ? 7.282 -7.095 -3.474 1.00 86.12 98 ALA A CA 1
ATOM 815 C C . ALA A 1 98 ? 8.473 -7.006 -4.431 1.00 86.12 98 ALA A C 1
ATOM 817 O O . ALA A 1 98 ? 8.334 -7.404 -5.582 1.00 86.12 98 ALA A O 1
ATOM 818 N N . LYS A 1 99 ? 9.649 -6.559 -3.971 1.00 85.19 99 LYS A N 1
ATOM 819 C CA . LYS A 1 99 ? 10.851 -6.495 -4.819 1.00 85.19 99 LYS A CA 1
ATOM 820 C C . LYS A 1 99 ? 11.265 -7.871 -5.356 1.00 85.19 99 LYS A C 1
ATOM 822 O O . LYS A 1 99 ? 11.704 -7.965 -6.494 1.00 85.19 99 LYS A O 1
ATOM 827 N N . ASN A 1 100 ? 11.058 -8.931 -4.573 1.00 84.44 100 ASN A N 1
ATOM 828 C CA . ASN A 1 100 ? 11.387 -10.303 -4.967 1.00 84.44 100 ASN A CA 1
ATOM 829 C C . ASN A 1 100 ? 10.287 -10.957 -5.816 1.00 84.44 100 ASN A C 1
ATOM 831 O O . ASN A 1 100 ? 10.577 -11.848 -6.602 1.00 84.44 100 ASN A O 1
ATOM 835 N N . ILE A 1 101 ? 9.026 -10.554 -5.629 1.00 81.88 101 ILE A N 1
ATOM 836 C CA . ILE A 1 101 ? 7.868 -11.195 -6.276 1.00 81.88 101 ILE A CA 1
ATOM 837 C C . ILE A 1 101 ? 7.502 -10.503 -7.595 1.00 81.88 101 ILE A C 1
ATOM 839 O O . ILE A 1 101 ? 7.183 -11.166 -8.577 1.00 81.88 101 ILE A O 1
ATOM 843 N N . PHE A 1 102 ? 7.518 -9.170 -7.608 1.00 79.44 102 PHE A N 1
ATOM 844 C CA . PHE A 1 102 ? 7.057 -8.344 -8.725 1.00 79.44 102 PHE A CA 1
ATOM 845 C C . PHE A 1 102 ? 8.211 -7.783 -9.565 1.00 79.44 102 PHE A C 1
ATOM 847 O O . PHE A 1 102 ? 7.952 -7.263 -10.639 1.00 79.44 102 PHE A O 1
ATOM 854 N N . GLU A 1 103 ? 9.467 -7.912 -9.115 1.00 82.06 103 GLU A N 1
ATOM 855 C CA . GLU A 1 103 ? 10.717 -7.506 -9.792 1.00 82.06 103 GLU A CA 1
ATOM 856 C C . GLU A 1 103 ? 10.750 -6.063 -10.327 1.00 82.06 103 GLU A C 1
ATOM 858 O O . GLU A 1 103 ? 11.466 -5.220 -9.797 1.00 82.06 103 GLU A O 1
ATOM 863 N N . ILE A 1 104 ? 9.992 -5.772 -11.386 1.00 82.62 104 ILE A N 1
ATOM 864 C CA . ILE A 1 104 ? 9.935 -4.494 -12.096 1.00 82.62 104 ILE A CA 1
ATOM 865 C C . ILE A 1 104 ? 8.748 -3.651 -11.629 1.00 82.62 104 ILE A C 1
ATOM 867 O O . ILE A 1 104 ? 8.879 -2.440 -11.545 1.00 82.62 104 ILE A O 1
ATOM 871 N N . ASP A 1 105 ? 7.593 -4.220 -11.291 1.00 85.50 105 ASP A N 1
ATOM 872 C CA . ASP A 1 105 ? 6.414 -3.432 -10.893 1.00 85.50 105 ASP A CA 1
ATOM 873 C C . ASP A 1 105 ? 6.199 -3.359 -9.373 1.00 85.50 105 ASP A C 1
ATOM 875 O O . ASP A 1 105 ? 5.161 -2.902 -8.891 1.00 85.50 105 ASP A O 1
ATOM 879 N N . TYR A 1 106 ? 7.229 -3.721 -8.603 1.00 87.44 106 TYR A N 1
ATOM 880 C CA . TYR A 1 106 ? 7.189 -3.769 -7.143 1.00 87.44 106 TYR A CA 1
ATOM 881 C C . TYR A 1 106 ? 6.763 -2.443 -6.489 1.00 87.44 106 TYR A C 1
ATOM 883 O O . TYR A 1 106 ? 5.963 -2.456 -5.558 1.00 87.44 106 TYR A O 1
ATOM 891 N N . ASN A 1 107 ? 7.208 -1.291 -7.007 1.00 87.19 107 ASN A N 1
ATOM 892 C CA . ASN A 1 107 ? 6.806 0.023 -6.490 1.00 87.19 107 ASN A CA 1
ATOM 893 C C . ASN A 1 107 ? 5.300 0.262 -6.602 1.00 87.19 107 ASN A C 1
ATOM 895 O O . ASN A 1 107 ? 4.682 0.805 -5.687 1.00 87.19 107 ASN A O 1
ATOM 899 N N . VAL A 1 108 ? 4.691 -0.176 -7.705 1.00 89.00 108 VAL A N 1
ATOM 900 C CA . VAL A 1 108 ? 3.246 -0.053 -7.914 1.00 89.00 108 VAL A CA 1
ATOM 901 C C . VAL A 1 108 ? 2.502 -0.934 -6.912 1.00 89.00 108 VAL A C 1
ATOM 903 O O . VAL A 1 108 ? 1.546 -0.470 -6.289 1.00 89.00 108 VAL A O 1
ATOM 906 N N . ALA A 1 109 ? 2.972 -2.165 -6.692 1.00 90.44 109 ALA A N 1
ATOM 907 C CA . ALA A 1 109 ? 2.398 -3.080 -5.707 1.00 90.44 109 ALA A CA 1
ATOM 908 C C . ALA A 1 109 ? 2.490 -2.531 -4.268 1.00 90.44 109 ALA A C 1
ATOM 910 O O . ALA A 1 109 ? 1.495 -2.541 -3.535 1.00 90.44 109 ALA A O 1
ATOM 911 N N . ILE A 1 110 ? 3.648 -1.987 -3.873 1.00 90.81 110 ILE A N 1
ATOM 912 C CA . ILE A 1 110 ? 3.854 -1.379 -2.548 1.00 90.81 110 ILE A CA 1
ATOM 913 C C . ILE A 1 110 ? 2.927 -0.174 -2.358 1.00 90.81 110 ILE A C 1
ATOM 915 O O . ILE A 1 110 ? 2.187 -0.113 -1.376 1.00 90.81 110 ILE A O 1
ATOM 919 N N . ILE A 1 111 ? 2.906 0.762 -3.310 1.00 90.75 111 ILE A N 1
ATOM 920 C CA . ILE A 1 111 ? 2.100 1.984 -3.195 1.00 90.75 111 ILE A CA 1
ATOM 921 C C . ILE A 1 111 ? 0.605 1.651 -3.158 1.00 90.75 111 ILE A C 1
ATOM 923 O O . ILE A 1 111 ? -0.111 2.126 -2.276 1.00 90.75 111 ILE A O 1
ATOM 927 N N . LEU A 1 112 ? 0.114 0.819 -4.082 1.00 93.25 112 LEU A N 1
ATOM 928 C CA . LEU A 1 112 ? -1.310 0.490 -4.143 1.00 93.25 112 LEU A CA 1
ATOM 929 C C . LEU A 1 112 ? -1.772 -0.302 -2.915 1.00 93.25 112 LEU A C 1
ATOM 931 O O . LEU A 1 112 ? -2.851 -0.021 -2.391 1.00 93.25 112 LEU A O 1
ATOM 935 N N . SER A 1 113 ? -0.964 -1.239 -2.410 1.00 93.19 113 SER A N 1
ATOM 936 C CA . SER A 1 113 ? -1.299 -1.980 -1.185 1.00 93.19 113 SER A CA 1
ATOM 937 C C . SER A 1 113 ? -1.357 -1.066 0.049 1.00 93.19 113 SER A C 1
ATOM 939 O O . SER A 1 113 ? -2.310 -1.154 0.829 1.00 93.19 113 SER A O 1
ATOM 941 N N . ALA A 1 114 ? -0.425 -0.114 0.179 1.00 92.00 114 ALA A N 1
ATOM 942 C CA . ALA A 1 114 ? -0.446 0.890 1.241 1.00 92.00 114 ALA A CA 1
ATOM 943 C C . ALA A 1 114 ? -1.681 1.805 1.149 1.00 92.00 114 ALA A C 1
ATOM 945 O O . ALA A 1 114 ? -2.349 2.058 2.155 1.00 92.00 114 ALA A O 1
ATOM 946 N N . VAL A 1 115 ? -2.047 2.246 -0.062 1.00 93.38 115 VAL A N 1
ATOM 947 C CA . VAL A 1 115 ? -3.269 3.032 -0.300 1.00 93.38 115 VAL A CA 1
ATOM 948 C C . VAL A 1 115 ? -4.511 2.244 0.116 1.00 93.38 115 VAL A C 1
ATOM 950 O O . VAL A 1 115 ? -5.375 2.783 0.805 1.00 93.38 115 VAL A O 1
ATOM 953 N N . VAL A 1 116 ? -4.608 0.959 -0.231 1.00 94.69 116 VAL A N 1
ATOM 954 C CA . VAL A 1 116 ? -5.753 0.118 0.154 1.00 94.69 116 VAL A CA 1
ATOM 955 C C . VAL A 1 116 ? -5.895 0.019 1.679 1.00 94.69 116 VAL A C 1
ATOM 957 O O . VAL A 1 116 ? -7.016 0.160 2.192 1.00 94.69 116 VAL A O 1
ATOM 960 N N . ALA A 1 117 ? -4.785 -0.156 2.403 1.00 93.50 117 ALA A N 1
ATOM 961 C CA . ALA A 1 117 ? -4.768 -0.180 3.866 1.00 93.50 117 ALA A CA 1
ATOM 962 C C . ALA A 1 117 ? -5.186 1.174 4.475 1.00 93.50 117 ALA A C 1
ATOM 964 O O . ALA A 1 117 ? -6.006 1.208 5.398 1.00 93.50 117 A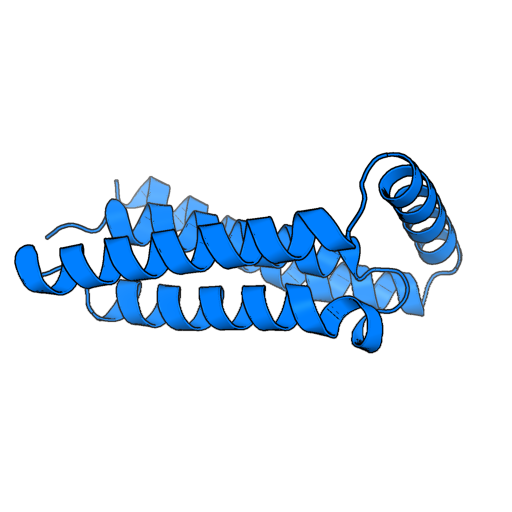LA A O 1
ATOM 965 N N . LEU A 1 118 ? -4.713 2.293 3.912 1.00 93.38 118 LEU A N 1
ATOM 966 C CA . LEU A 1 118 ? -5.116 3.647 4.315 1.00 93.38 118 LEU A CA 1
ATOM 967 C C . LEU A 1 118 ? -6.617 3.885 4.118 1.00 93.38 118 LEU A C 1
ATOM 969 O O . LEU A 1 118 ? -7.301 4.364 5.026 1.00 93.38 118 LEU A O 1
ATOM 973 N N . LEU A 1 119 ? -7.168 3.493 2.969 1.00 93.25 119 LEU A N 1
ATOM 974 C CA . LEU A 1 119 ? -8.605 3.604 2.714 1.00 93.25 119 LEU A CA 1
ATOM 975 C C . LEU A 1 119 ? -9.413 2.747 3.702 1.00 93.25 119 LEU A C 1
ATOM 977 O O . LEU A 1 119 ? -10.477 3.171 4.161 1.00 93.25 119 LEU A O 1
ATOM 981 N N . GLN A 1 120 ? -8.903 1.569 4.084 1.00 92.62 120 GLN A N 1
ATOM 982 C CA . GLN A 1 120 ? -9.580 0.703 5.051 1.00 92.62 120 GLN A CA 1
ATOM 983 C C . GLN A 1 120 ? -9.558 1.313 6.451 1.00 92.62 120 GLN A C 1
ATOM 985 O O . GLN A 1 120 ? -10.567 1.263 7.158 1.00 92.62 120 GLN A O 1
ATOM 990 N N . PHE A 1 121 ? -8.449 1.941 6.834 1.00 91.44 121 PHE A N 1
ATOM 991 C CA . PHE A 1 121 ? -8.349 2.677 8.087 1.00 91.44 121 PHE A CA 1
ATOM 992 C C . PHE A 1 121 ? -9.383 3.796 8.165 1.00 91.44 121 PHE A C 1
ATOM 994 O O . PHE A 1 121 ? -10.139 3.852 9.132 1.00 91.44 121 PHE A O 1
ATOM 1001 N N . ILE A 1 122 ? -9.489 4.624 7.120 1.00 90.50 122 ILE A N 1
ATOM 1002 C CA . ILE A 1 122 ? -10.462 5.725 7.052 1.00 90.50 122 ILE A CA 1
ATOM 1003 C C . ILE A 1 122 ? -11.901 5.199 7.182 1.00 90.50 122 ILE A C 1
ATOM 1005 O O . ILE A 1 122 ? -12.720 5.766 7.910 1.00 90.50 122 ILE A O 1
ATOM 1009 N N . LYS A 1 123 ? -12.232 4.083 6.520 1.00 88.69 123 LYS A N 1
ATOM 1010 C CA . LYS A 1 123 ? -13.559 3.460 6.663 1.00 88.69 123 LYS A CA 1
ATOM 1011 C C . LYS 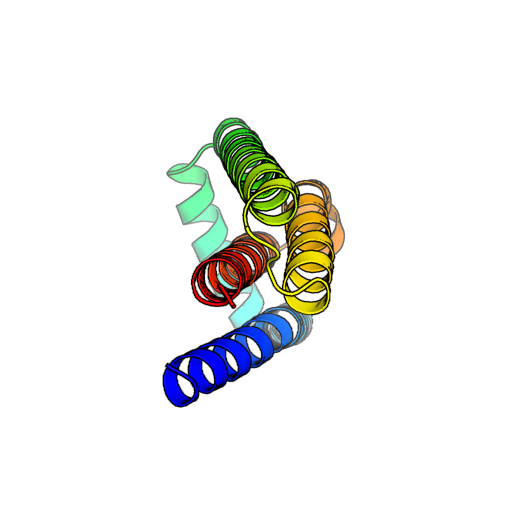A 1 123 ? -13.804 2.943 8.079 1.00 88.69 123 LYS A C 1
ATOM 1013 O O . LYS A 1 123 ? -14.885 3.164 8.624 1.00 88.69 123 LYS A O 1
ATOM 1018 N N . THR A 1 124 ? -12.809 2.288 8.672 1.00 87.31 124 THR A N 1
ATOM 1019 C CA . THR A 1 124 ? -12.914 1.692 10.010 1.00 87.31 124 THR A CA 1
ATOM 1020 C C . THR A 1 124 ? -13.065 2.773 11.079 1.00 87.31 124 THR A C 1
ATOM 1022 O O . THR A 1 124 ? -13.891 2.641 11.981 1.00 87.31 124 THR A O 1
ATOM 1025 N N . THR A 1 125 ? -12.345 3.891 10.955 1.00 84.00 125 THR A N 1
ATOM 1026 C CA . THR A 1 125 ? -12.481 5.030 11.872 1.00 84.00 125 THR A CA 1
ATOM 1027 C C . THR A 1 125 ? -13.815 5.750 11.701 1.00 84.00 125 THR A C 1
ATOM 1029 O O . THR A 1 125 ? -14.417 6.117 12.711 1.00 84.00 125 THR A O 1
ATOM 1032 N N . SER A 1 126 ? -14.320 5.886 10.471 1.00 78.56 126 SER A N 1
ATOM 1033 C CA . SER A 1 126 ? -15.651 6.446 10.195 1.00 78.56 126 SER A CA 1
ATOM 1034 C C . SER A 1 126 ? -16.800 5.513 10.604 1.00 78.56 126 SER A C 1
ATOM 1036 O O . SER A 1 126 ? -17.931 5.976 10.747 1.00 78.56 126 SER A O 1
ATOM 1038 N N . SER A 1 127 ? -16.547 4.216 10.780 1.00 67.81 127 SER A N 1
ATOM 1039 C CA . SER A 1 127 ? -17.520 3.231 11.256 1.00 67.81 127 SER A CA 1
ATOM 1040 C C . SER A 1 127 ? -17.530 3.145 12.789 1.00 67.81 127 SER A C 1
ATOM 1042 O O . SER A 1 127 ? -17.321 2.073 13.361 1.00 67.81 127 SER A O 1
ATOM 1044 N N . SER A 1 128 ? -17.769 4.269 13.466 1.00 56.56 128 SER A N 1
ATOM 1045 C CA . SER A 1 128 ? -18.218 4.236 14.864 1.00 56.56 128 SER A CA 1
ATOM 1046 C C . SER A 1 128 ? -19.723 3.962 14.885 1.00 56.56 128 SER A C 1
ATOM 1048 O O . SER A 1 128 ? -20.460 4.596 14.127 1.00 56.56 128 SER A O 1
ATOM 1050 N N . TYR A 1 129 ? -20.128 2.968 15.680 1.00 48.31 129 TYR A N 1
ATOM 1051 C CA . TYR A 1 129 ? -21.530 2.726 16.027 1.00 48.31 129 TYR A CA 1
ATOM 1052 C C . TYR A 1 129 ? -22.058 3.845 16.918 1.00 48.31 129 TYR A C 1
ATOM 1054 O O . TYR A 1 129 ? -21.255 4.356 17.734 1.00 48.31 129 TYR A O 1
#

Secondary structure (DSSP, 8-state):
-HHHHHHHHHHHHHHHHHHHHHHHHHHH-HHHHHHHHHHHHHHHHH--HHHHHHHHHHHHHHHHHHHHHHHHHH---HHHHHHHHHHHHHHHHHHHHHHHHHTTSHHHHHHHHHHHHHHHHHHHHH---